Protein AF-A0A972N0A1-F1 (afdb_monomer)

Solvent-accessible surface area (backbone atoms only — not comparable to full-atom values): 4634 Å² total; per-residue (Å²): 105,71,64,60,47,52,52,35,40,45,66,30,62,66,69,67,91,81,51,95,72,88,75,78,73,43,63,66,60,85,66,46,74,46,79,53,93,96,43,78,50,74,28,74,78,50,74,70,48,50,51,53,52,51,52,52,51,51,52,52,49,50,54,53,51,49,54,52,53,58,57,63,72,78,107

Structure (mmCIF, N/CA/C/O backbone):
data_AF-A0A972N0A1-F1
#
_entry.id   AF-A0A972N0A1-F1
#
loop_
_atom_site.group_PDB
_atom_site.id
_atom_site.type_symbol
_atom_site.label_atom_id
_atom_site.label_alt_id
_atom_site.label_comp_id
_atom_site.label_asym_id
_atom_site.label_entity_id
_atom_site.label_seq_id
_atom_site.pdbx_PDB_ins_code
_atom_site.Cartn_x
_atom_site.Cartn_y
_atom_site.Cartn_z
_atom_site.occupancy
_atom_site.B_iso_or_equiv
_atom_site.auth_seq_id
_atom_site.auth_comp_id
_atom_site.auth_asym_id
_atom_site.auth_atom_id
_atom_site.pdbx_PDB_model_num
ATOM 1 N N . MET A 1 1 ? -2.910 -6.867 1.743 1.00 84.56 1 MET A N 1
ATOM 2 C CA . MET A 1 1 ? -1.487 -6.475 1.614 1.00 84.56 1 MET A CA 1
ATOM 3 C C . MET A 1 1 ? -0.638 -7.582 1.008 1.00 84.56 1 MET A C 1
ATOM 5 O O . MET A 1 1 ? 0.063 -7.296 0.053 1.00 84.56 1 MET A O 1
ATOM 9 N N . ALA A 1 2 ? -0.737 -8.833 1.477 1.00 91.75 2 ALA A N 1
ATOM 10 C CA . ALA A 1 2 ? -0.045 -9.966 0.845 1.00 91.75 2 ALA A CA 1
ATOM 11 C C . ALA A 1 2 ? -0.428 -10.164 -0.636 1.00 91.75 2 ALA A C 1
ATOM 13 O O . ALA A 1 2 ? 0.447 -10.355 -1.472 1.00 91.75 2 ALA A O 1
ATOM 14 N N . ASP A 1 3 ? -1.718 -10.040 -0.970 1.00 93.44 3 ASP A N 1
ATOM 15 C CA . ASP A 1 3 ? -2.180 -10.109 -2.363 1.00 93.44 3 ASP A CA 1
ATOM 16 C C . ASP A 1 3 ? -1.584 -8.981 -3.222 1.00 93.44 3 ASP A C 1
ATOM 18 O O . ASP A 1 3 ? -0.972 -9.237 -4.253 1.00 93.44 3 ASP A O 1
ATOM 22 N N . PHE A 1 4 ? -1.631 -7.738 -2.733 1.00 91.88 4 PHE A N 1
ATOM 23 C CA . PHE A 1 4 ? -1.010 -6.594 -3.406 1.00 91.88 4 PHE A CA 1
ATOM 24 C C . PHE A 1 4 ? 0.500 -6.788 -3.624 1.00 91.88 4 PHE A C 1
ATOM 26 O O . PHE A 1 4 ? 1.002 -6.538 -4.714 1.00 91.88 4 PHE A O 1
ATOM 33 N N . TYR A 1 5 ? 1.221 -7.311 -2.628 1.00 93.81 5 TYR A N 1
ATOM 34 C CA . TYR A 1 5 ? 2.634 -7.658 -2.782 1.00 93.81 5 TYR A CA 1
ATOM 35 C C . TYR A 1 5 ? 2.860 -8.695 -3.890 1.00 93.81 5 TYR A C 1
ATOM 37 O O . TYR A 1 5 ? 3.763 -8.526 -4.706 1.00 93.81 5 TYR A O 1
ATOM 45 N N . LYS A 1 6 ? 2.026 -9.741 -3.956 1.00 96.00 6 LYS A N 1
ATOM 46 C CA . LYS A 1 6 ? 2.102 -10.756 -5.013 1.00 96.00 6 LYS A CA 1
ATOM 47 C C . LYS A 1 6 ? 1.912 -10.131 -6.399 1.00 96.00 6 LYS A C 1
ATOM 49 O O . LYS A 1 6 ? 2.681 -10.441 -7.305 1.00 96.00 6 LYS A O 1
ATOM 54 N N . TRP A 1 7 ? 0.949 -9.221 -6.552 1.00 94.38 7 TRP A N 1
ATOM 55 C CA . TRP A 1 7 ? 0.754 -8.473 -7.798 1.00 94.38 7 TRP A CA 1
ATOM 56 C C . TRP A 1 7 ? 1.977 -7.637 -8.178 1.00 94.38 7 TRP A C 1
ATOM 58 O O . TRP A 1 7 ? 2.431 -7.719 -9.316 1.00 94.38 7 TRP A O 1
ATOM 68 N N . LEU A 1 8 ? 2.550 -6.886 -7.233 1.00 94.44 8 LEU A N 1
ATOM 69 C CA . LEU A 1 8 ? 3.760 -6.094 -7.478 1.00 94.44 8 LEU A CA 1
ATOM 70 C C . LEU A 1 8 ? 4.960 -6.972 -7.850 1.00 94.44 8 LEU A C 1
ATOM 72 O O . LEU A 1 8 ? 5.748 -6.608 -8.722 1.00 94.44 8 LEU A O 1
ATOM 76 N N . TYR A 1 9 ? 5.093 -8.131 -7.207 1.00 94.56 9 TYR A N 1
ATOM 77 C CA . TYR A 1 9 ? 6.142 -9.089 -7.521 1.00 94.56 9 TYR A CA 1
ATOM 78 C C . TYR A 1 9 ? 6.004 -9.605 -8.955 1.00 94.56 9 TYR A C 1
ATOM 80 O O . TYR A 1 9 ? 6.961 -9.509 -9.717 1.00 94.56 9 TYR A O 1
ATOM 88 N N . HIS A 1 10 ? 4.821 -10.081 -9.356 1.00 95.06 10 HIS A N 1
ATOM 89 C CA . HIS A 1 10 ? 4.594 -10.516 -10.737 1.00 95.06 10 HIS A CA 1
ATOM 90 C C . HIS A 1 10 ? 4.823 -9.381 -11.738 1.00 95.06 10 HIS A C 1
ATOM 92 O O . HIS A 1 10 ? 5.539 -9.581 -12.713 1.00 95.06 10 HIS A O 1
ATOM 98 N N . TYR A 1 11 ? 4.311 -8.178 -11.456 1.00 91.19 11 TYR A N 1
ATOM 99 C CA . TYR A 1 11 ? 4.437 -7.014 -12.337 1.00 91.19 11 TYR A CA 1
ATOM 100 C C . TYR A 1 11 ? 5.880 -6.726 -12.767 1.00 91.19 11 TYR A C 1
ATOM 102 O O . TYR A 1 11 ? 6.120 -6.379 -13.919 1.00 91.19 11 TYR A O 1
ATOM 110 N N . GLY A 1 12 ? 6.842 -6.853 -11.852 1.00 91.12 12 GLY A N 1
ATOM 111 C CA . GLY A 1 12 ? 8.233 -6.543 -12.164 1.00 91.12 12 GLY A CA 1
ATOM 112 C C . GLY A 1 12 ? 9.161 -7.751 -12.313 1.00 91.12 12 GLY A C 1
ATOM 113 O O . GLY A 1 12 ? 10.343 -7.545 -12.570 1.00 91.12 12 GLY A O 1
ATOM 114 N N . ASN A 1 13 ? 8.663 -8.988 -12.185 1.00 92.94 13 ASN A N 1
ATOM 115 C CA . ASN A 1 13 ? 9.450 -10.212 -12.412 1.00 92.94 13 ASN A CA 1
ATOM 116 C C . ASN A 1 13 ? 8.962 -11.056 -13.603 1.00 92.94 13 ASN A C 1
ATOM 118 O O . ASN A 1 13 ? 9.700 -11.929 -14.048 1.00 92.94 13 ASN A O 1
ATOM 122 N N . ASP A 1 14 ? 7.762 -10.801 -14.129 1.00 93.88 14 ASP A N 1
ATOM 123 C CA . ASP A 1 14 ? 7.200 -11.483 -15.301 1.00 93.88 14 ASP A CA 1
ATOM 124 C C . ASP A 1 14 ? 7.136 -10.512 -16.492 1.00 93.88 14 ASP A C 1
ATOM 126 O O . ASP A 1 14 ? 6.083 -10.004 -16.877 1.00 93.88 14 ASP A O 1
ATOM 130 N N . LEU A 1 15 ? 8.317 -10.147 -17.000 1.00 89.62 15 LEU A N 1
ATOM 131 C CA . LEU A 1 15 ? 8.477 -9.117 -18.028 1.00 89.62 15 LEU A CA 1
ATOM 132 C C . LEU A 1 15 ? 8.472 -9.726 -19.436 1.00 89.62 15 LEU A C 1
ATOM 134 O O . LEU A 1 15 ? 9.179 -10.695 -19.712 1.00 89.62 15 LEU A O 1
ATOM 138 N N . ASP A 1 16 ? 7.739 -9.101 -20.360 1.00 89.81 16 ASP A N 1
ATOM 139 C CA . ASP A 1 16 ? 7.657 -9.561 -21.748 1.00 89.81 16 ASP A CA 1
ATOM 140 C C . ASP A 1 16 ? 9.013 -9.458 -22.479 1.00 89.81 16 ASP A C 1
ATOM 142 O O . ASP A 1 16 ? 9.653 -8.402 -22.598 1.00 89.81 16 ASP A O 1
ATOM 146 N N . THR A 1 17 ? 9.441 -10.585 -23.046 1.00 89.88 17 THR A N 1
ATOM 147 C CA . THR A 1 17 ? 10.661 -10.703 -23.853 1.00 89.88 17 THR A CA 1
ATOM 148 C C . THR A 1 17 ? 10.591 -9.965 -25.194 1.00 89.88 17 THR A C 1
ATOM 150 O O . THR A 1 17 ? 11.643 -9.716 -25.782 1.00 89.88 17 THR A O 1
ATOM 153 N N . ASN A 1 18 ? 9.424 -9.486 -25.619 1.00 93.12 18 ASN A N 1
ATOM 154 C CA . ASN A 1 18 ? 9.255 -8.641 -26.806 1.00 93.12 18 ASN A CA 1
ATOM 155 C C . ASN A 1 18 ? 9.038 -7.153 -26.478 1.00 93.12 18 ASN A C 1
ATOM 157 O O . ASN A 1 18 ? 8.944 -6.337 -27.393 1.00 93.12 18 ASN A O 1
ATOM 161 N N . ALA A 1 19 ? 8.989 -6.772 -25.194 1.00 89.50 19 ALA A N 1
ATOM 162 C CA . ALA A 1 19 ? 8.819 -5.374 -24.801 1.00 89.50 19 ALA A CA 1
ATOM 163 C C . ALA A 1 19 ? 9.956 -4.484 -25.332 1.00 89.50 19 ALA A C 1
ATOM 165 O O . ALA A 1 19 ? 11.130 -4.867 -25.302 1.00 89.50 19 ALA A O 1
ATOM 166 N N . ALA A 1 20 ? 9.599 -3.267 -25.760 1.00 89.50 20 ALA A N 1
ATOM 167 C CA . ALA A 1 20 ? 10.531 -2.287 -26.323 1.00 89.50 20 ALA A CA 1
ATOM 168 C C . ALA A 1 20 ? 11.611 -1.821 -25.327 1.00 89.50 20 ALA 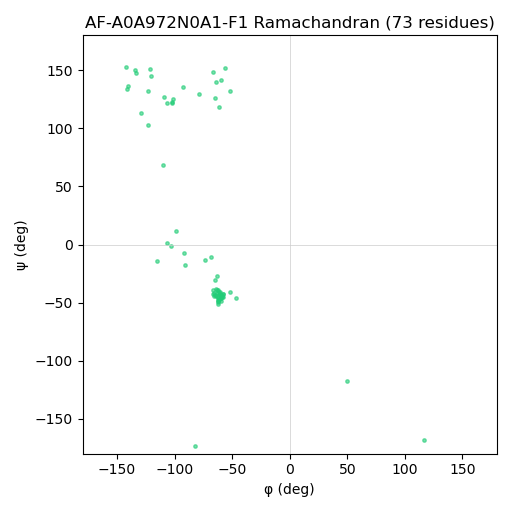A C 1
ATOM 170 O O . ALA A 1 20 ? 12.704 -1.438 -25.738 1.00 89.50 20 ALA A O 1
ATOM 171 N N . LEU A 1 21 ? 11.315 -1.858 -24.024 1.00 86.12 21 LEU A N 1
ATOM 172 C CA . LEU A 1 21 ? 12.247 -1.511 -22.955 1.00 86.12 21 LEU A CA 1
ATOM 173 C C . LEU A 1 21 ? 12.655 -2.776 -22.191 1.00 86.12 21 LEU A C 1
ATOM 175 O O . LEU A 1 21 ? 11.798 -3.519 -21.713 1.00 86.12 21 LEU A O 1
ATOM 179 N N . LYS A 1 22 ? 13.967 -2.998 -22.053 1.00 87.88 22 LYS A N 1
ATOM 180 C CA . LYS A 1 22 ? 14.548 -4.092 -21.266 1.00 87.88 22 LYS A CA 1
ATOM 181 C C . LYS A 1 22 ? 15.054 -3.566 -19.939 1.00 87.88 22 LYS A C 1
ATOM 183 O O . LYS A 1 22 ? 15.887 -2.665 -19.911 1.00 87.88 22 LYS A O 1
ATOM 188 N N . ILE A 1 23 ? 14.529 -4.130 -18.861 1.00 88.12 23 ILE A N 1
ATOM 189 C CA . ILE A 1 23 ? 14.894 -3.786 -17.493 1.00 88.12 23 ILE A CA 1
ATOM 190 C C . ILE A 1 23 ? 15.109 -5.074 -16.712 1.00 88.12 23 ILE A C 1
ATOM 192 O O . ILE A 1 23 ? 14.449 -6.080 -16.982 1.00 88.12 23 ILE A O 1
ATOM 196 N N . ASP A 1 24 ? 16.024 -5.032 -15.752 1.00 89.69 24 ASP A N 1
ATOM 197 C CA . ASP A 1 24 ? 16.212 -6.149 -14.838 1.00 89.69 24 ASP A CA 1
ATOM 198 C C . ASP A 1 24 ? 14.971 -6.321 -13.950 1.00 89.69 24 ASP A C 1
ATOM 200 O O . ASP A 1 24 ? 14.314 -5.323 -13.612 1.00 89.69 24 ASP A O 1
ATOM 204 N N . PRO A 1 25 ? 14.649 -7.564 -13.543 1.00 90.62 25 PRO A N 1
ATOM 205 C CA . PRO A 1 25 ? 13.550 -7.819 -12.633 1.00 90.62 25 PRO A CA 1
ATOM 206 C C . PRO A 1 25 ? 13.645 -6.958 -11.374 1.00 90.62 25 PRO A C 1
ATOM 208 O O . PRO A 1 25 ? 14.690 -6.859 -10.725 1.00 90.62 25 PRO A O 1
ATOM 211 N N . PHE A 1 26 ? 12.534 -6.334 -11.008 1.00 91.25 26 PHE A N 1
ATOM 212 C CA . PHE A 1 26 ? 12.452 -5.495 -9.821 1.00 91.25 26 PHE A CA 1
ATOM 213 C C . PHE A 1 26 ? 11.096 -5.683 -9.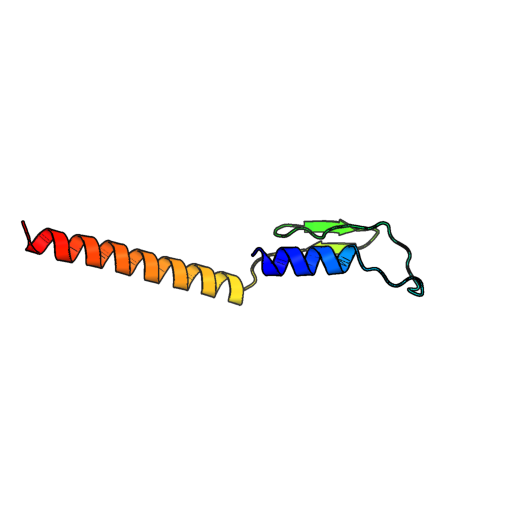156 1.00 91.25 26 PHE A C 1
ATOM 215 O O . PHE A 1 26 ? 10.107 -5.988 -9.797 1.00 91.25 26 PHE A O 1
ATOM 222 N N . THR A 1 27 ? 11.008 -5.483 -7.847 1.00 93.25 27 THR A N 1
ATOM 223 C CA . THR A 1 27 ? 9.705 -5.415 -7.171 1.00 93.25 27 THR A CA 1
ATOM 224 C C . THR A 1 27 ? 9.438 -3.959 -6.794 1.00 93.25 27 THR A C 1
ATOM 226 O O . TH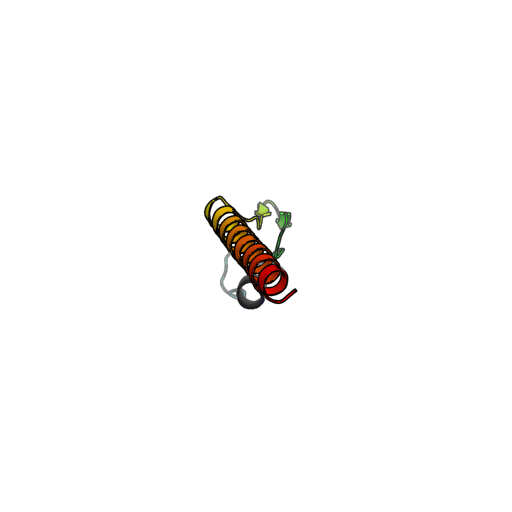R A 1 27 ? 10.276 -3.361 -6.104 1.00 93.25 27 THR A O 1
ATOM 229 N N . PRO A 1 28 ? 8.331 -3.350 -7.265 1.00 93.88 28 PRO A N 1
ATOM 230 C CA . PRO A 1 28 ? 7.914 -2.031 -6.808 1.00 93.88 28 PRO A CA 1
ATOM 231 C C . PRO A 1 28 ? 7.728 -1.998 -5.281 1.00 93.88 28 PRO A C 1
ATOM 233 O O . PRO A 1 28 ? 7.418 -3.028 -4.673 1.00 93.88 28 PRO A O 1
ATOM 236 N N . PRO A 1 29 ? 7.906 -0.833 -4.634 1.00 93.88 29 PRO A N 1
ATOM 237 C CA . PRO A 1 29 ? 7.686 -0.721 -3.198 1.00 93.88 29 PRO A CA 1
ATOM 238 C C . PRO A 1 29 ? 6.214 -0.982 -2.864 1.00 93.88 29 PRO A C 1
ATOM 240 O O . PRO A 1 29 ? 5.320 -0.504 -3.559 1.00 93.88 29 PRO A O 1
ATOM 243 N N . LEU A 1 30 ? 5.955 -1.701 -1.769 1.00 92.75 30 LEU A N 1
ATOM 244 C CA . LEU A 1 30 ? 4.590 -1.900 -1.272 1.00 92.75 30 LEU A CA 1
ATOM 245 C C . LEU A 1 30 ? 3.986 -0.580 -0.767 1.00 92.75 30 LEU A C 1
ATOM 247 O O . LEU A 1 30 ? 2.811 -0.309 -0.981 1.00 92.75 30 LEU A O 1
ATOM 251 N N . ILE A 1 31 ? 4.815 0.231 -0.107 1.00 94.12 31 ILE A N 1
ATOM 252 C CA . ILE A 1 31 ? 4.525 1.593 0.341 1.00 94.12 31 ILE A CA 1
ATOM 253 C C . ILE A 1 31 ? 5.793 2.424 0.116 1.00 94.12 31 ILE A C 1
ATOM 255 O O . ILE A 1 31 ? 6.888 1.954 0.432 1.00 94.12 31 ILE A O 1
ATOM 259 N N . GLY A 1 32 ? 5.667 3.643 -0.407 1.00 93.69 32 GLY A N 1
ATOM 260 C CA . GLY A 1 32 ? 6.797 4.542 -0.648 1.00 93.69 32 GLY A CA 1
ATOM 261 C C . GLY A 1 32 ? 7.012 4.880 -2.119 1.00 93.69 32 GLY A C 1
ATOM 262 O O . GLY A 1 32 ? 6.181 4.591 -2.975 1.00 93.69 32 GLY A O 1
ATOM 263 N N . LYS A 1 33 ? 8.160 5.497 -2.411 1.00 94.50 33 LYS A N 1
ATOM 264 C CA . LYS A 1 33 ? 8.585 5.858 -3.768 1.00 94.50 33 LYS A CA 1
ATOM 265 C C . LYS A 1 33 ? 9.908 5.182 -4.099 1.00 94.50 33 LYS A C 1
ATOM 267 O O . LYS A 1 33 ? 10.771 5.055 -3.232 1.00 94.50 33 LYS A O 1
ATOM 272 N N . LYS A 1 34 ? 10.090 4.793 -5.357 1.00 91.44 34 LYS A N 1
ATOM 273 C CA . LYS A 1 34 ? 11.359 4.286 -5.882 1.00 91.44 34 LYS A CA 1
ATOM 274 C C . LYS A 1 34 ? 11.575 4.817 -7.293 1.00 91.44 34 LYS A C 1
ATOM 276 O O . LYS A 1 34 ? 10.662 4.784 -8.112 1.00 91.44 34 LYS A O 1
ATOM 281 N N . VAL A 1 35 ? 12.782 5.299 -7.574 1.00 90.81 35 VAL A N 1
ATOM 282 C CA . VAL A 1 35 ? 13.183 5.681 -8.933 1.00 90.81 35 VAL A CA 1
ATOM 283 C C . VAL A 1 35 ? 13.537 4.416 -9.708 1.00 90.81 35 VAL A C 1
ATOM 285 O O . VAL A 1 35 ? 14.313 3.586 -9.231 1.00 90.81 35 VAL A O 1
ATOM 288 N N . LEU A 1 36 ? 12.956 4.271 -10.893 1.00 88.81 36 LEU A N 1
ATOM 289 C CA . LEU A 1 36 ? 13.225 3.203 -11.839 1.00 88.81 36 LEU A CA 1
ATOM 290 C C . LEU A 1 36 ? 13.518 3.821 -13.209 1.00 88.81 36 LEU A C 1
ATOM 292 O O . LEU A 1 36 ? 12.639 4.412 -13.837 1.00 88.81 36 LEU A O 1
ATOM 296 N N . LEU A 1 37 ? 14.762 3.672 -13.670 1.00 87.12 37 LEU A N 1
ATOM 297 C CA . LEU A 1 37 ? 15.294 4.387 -14.834 1.00 87.12 37 LEU A CA 1
ATOM 298 C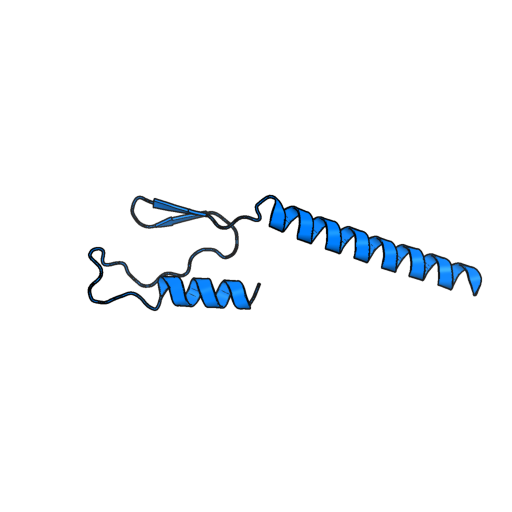 C . LEU A 1 37 ? 15.009 5.897 -14.715 1.00 87.12 37 LEU A C 1
ATOM 300 O O . LEU A 1 37 ? 15.475 6.532 -13.775 1.00 87.12 37 LEU A O 1
ATOM 304 N N . ASN A 1 38 ? 14.223 6.452 -15.641 1.00 89.69 38 ASN A N 1
ATOM 305 C CA . ASN A 1 38 ? 13.849 7.866 -15.694 1.00 89.69 38 ASN A 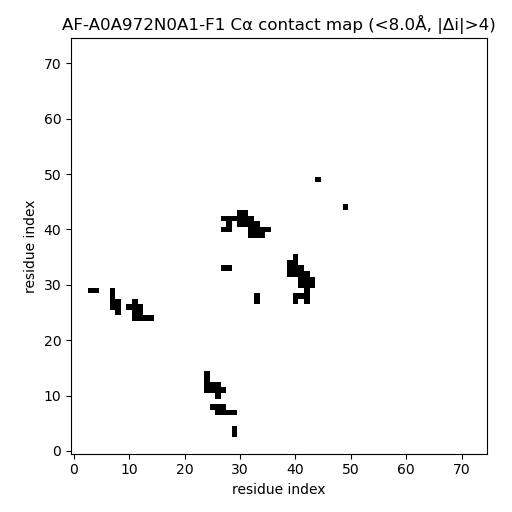CA 1
ATOM 306 C C . ASN A 1 38 ? 12.451 8.140 -15.106 1.00 89.69 38 ASN A C 1
ATOM 308 O O . ASN A 1 38 ? 11.909 9.225 -15.302 1.00 89.69 38 ASN A O 1
ATOM 312 N N . PHE A 1 39 ? 11.849 7.171 -14.411 1.00 90.94 39 PHE A N 1
ATOM 313 C CA . PHE A 1 39 ? 10.504 7.283 -13.847 1.00 90.94 39 PHE A CA 1
ATOM 314 C C . PHE A 1 39 ? 10.509 7.082 -12.332 1.00 90.94 39 PHE A C 1
ATOM 316 O O . PHE A 1 39 ? 11.331 6.354 -11.780 1.00 90.94 39 PHE A O 1
ATOM 323 N N . VAL A 1 40 ? 9.558 7.713 -11.647 1.00 92.69 40 VAL A N 1
ATOM 324 C CA . VAL A 1 40 ? 9.291 7.469 -10.226 1.00 92.69 40 VAL A CA 1
ATOM 325 C C . VAL A 1 40 ? 8.073 6.566 -10.125 1.00 92.69 40 VAL A C 1
ATOM 327 O O . VAL A 1 40 ? 7.016 6.891 -10.658 1.00 92.69 40 VAL A O 1
ATOM 330 N N . VAL A 1 41 ? 8.221 5.445 -9.425 1.00 92.44 41 VAL A N 1
ATOM 331 C CA . VAL A 1 41 ? 7.120 4.544 -9.085 1.00 92.44 41 VAL A CA 1
ATOM 332 C C . VAL A 1 41 ? 6.746 4.792 -7.629 1.00 92.44 41 VAL A C 1
ATOM 334 O O . VAL A 1 41 ? 7.598 4.691 -6.743 1.00 92.44 41 VAL A O 1
ATOM 337 N N . GLU A 1 42 ? 5.488 5.140 -7.382 1.00 94.12 42 GLU A N 1
ATOM 338 C CA . GLU A 1 42 ? 4.962 5.481 -6.060 1.00 94.12 42 GLU A CA 1
ATOM 339 C C . GLU A 1 42 ? 3.777 4.588 -5.692 1.00 94.12 42 GLU A C 1
ATOM 341 O O . GLU A 1 42 ? 2.839 4.437 -6.470 1.00 94.12 42 GLU A O 1
ATOM 346 N N . SER A 1 43 ? 3.816 4.049 -4.474 1.00 93.75 43 SER A N 1
ATOM 347 C CA . SER A 1 43 ? 2.740 3.278 -3.856 1.00 93.75 43 SER A CA 1
ATOM 348 C C . SER A 1 43 ? 2.361 3.950 -2.540 1.00 93.75 43 SER A C 1
ATOM 350 O O . SER A 1 43 ? 3.075 3.823 -1.547 1.00 93.75 43 SER A O 1
ATOM 352 N N . MET A 1 44 ? 1.252 4.683 -2.513 1.00 93.50 44 MET A N 1
ATOM 353 C CA . MET A 1 44 ? 0.714 5.289 -1.293 1.00 93.50 44 MET A CA 1
ATOM 354 C C . MET A 1 44 ? -0.795 5.055 -1.213 1.00 93.50 44 MET A C 1
ATOM 356 O O . MET A 1 44 ? -1.450 4.968 -2.254 1.00 93.50 44 MET A O 1
ATOM 360 N N . PRO A 1 45 ? -1.374 4.962 -0.002 1.00 93.06 45 PRO A N 1
ATOM 361 C CA . PRO A 1 45 ? -2.816 5.016 0.155 1.00 93.06 45 PRO A CA 1
ATOM 362 C C . PRO A 1 45 ? -3.323 6.364 -0.357 1.00 93.06 45 PRO A C 1
ATOM 364 O O . PRO A 1 45 ? -2.961 7.416 0.169 1.00 93.06 45 PRO A O 1
ATOM 367 N N . ASP A 1 46 ? -4.162 6.317 -1.382 1.00 92.69 46 ASP A N 1
ATOM 368 C CA . ASP A 1 46 ? -4.943 7.472 -1.807 1.00 92.69 46 ASP A CA 1
ATOM 369 C C . ASP A 1 46 ? -6.207 7.593 -0.929 1.00 92.69 46 ASP A C 1
ATOM 371 O O . ASP A 1 46 ? -6.387 6.843 0.038 1.00 92.69 46 ASP A O 1
ATOM 375 N N . ILE A 1 47 ? -7.112 8.513 -1.257 1.00 96.88 47 ILE A N 1
ATOM 376 C CA . ILE A 1 47 ? -8.333 8.827 -0.502 1.00 96.88 47 ILE A CA 1
ATOM 377 C C . ILE A 1 47 ? -9.114 7.563 -0.096 1.00 96.88 47 ILE A C 1
ATOM 379 O O . ILE A 1 47 ? -9.496 7.414 1.064 1.00 96.88 47 ILE A O 1
ATOM 383 N N . GLY A 1 48 ? -9.308 6.612 -1.018 1.00 95.19 48 GLY A N 1
ATOM 384 C CA . GLY A 1 48 ? -10.012 5.357 -0.722 1.00 95.19 48 GLY A CA 1
ATOM 385 C C . GLY A 1 48 ? -9.286 4.474 0.302 1.00 95.19 48 GLY A C 1
ATOM 386 O O . GLY A 1 48 ? -9.921 3.884 1.178 1.00 95.19 48 GLY A O 1
ATOM 387 N N . GLY A 1 49 ? -7.952 4.428 0.240 1.00 92.69 49 GLY A N 1
ATOM 388 C CA . GLY A 1 49 ? -7.130 3.714 1.217 1.00 92.69 49 GLY A CA 1
ATOM 389 C C . GLY A 1 49 ? -7.213 4.351 2.604 1.00 92.69 49 GLY A C 1
ATOM 390 O O . GLY A 1 49 ? -7.374 3.642 3.598 1.00 92.69 49 GLY A O 1
ATOM 391 N N . TRP A 1 50 ? -7.195 5.685 2.673 1.00 95.75 50 TRP A N 1
ATOM 392 C CA . TRP A 1 50 ? -7.384 6.411 3.930 1.00 95.75 50 TRP A CA 1
ATOM 393 C C . TRP A 1 50 ? -8.767 6.185 4.537 1.00 95.75 50 TRP A C 1
ATOM 395 O O . TRP A 1 50 ? -8.862 5.943 5.740 1.00 95.75 50 TRP A O 1
ATOM 405 N N . PHE A 1 51 ? -9.832 6.176 3.731 1.00 97.88 51 PHE A N 1
ATOM 406 C CA . PHE A 1 51 ? -11.169 5.859 4.235 1.00 97.88 51 PHE A CA 1
ATOM 407 C C . PHE A 1 51 ? -11.275 4.436 4.783 1.00 97.88 51 PHE A C 1
ATOM 409 O O . PHE A 1 51 ? -11.882 4.244 5.836 1.00 97.88 51 PHE A O 1
ATOM 416 N N . ALA A 1 52 ? -10.646 3.453 4.134 1.00 96.19 52 ALA A N 1
ATOM 417 C CA . ALA A 1 52 ? -10.613 2.085 4.646 1.00 96.19 52 ALA A CA 1
ATOM 418 C C . ALA A 1 52 ? -9.905 1.997 6.012 1.00 96.19 52 ALA A C 1
ATOM 420 O O . ALA A 1 52 ? -10.403 1.336 6.925 1.00 96.19 52 ALA A O 1
ATOM 421 N N . ILE A 1 53 ? -8.780 2.706 6.177 1.00 95.75 53 ILE A N 1
ATOM 422 C CA . ILE A 1 53 ? -8.058 2.783 7.457 1.00 95.75 53 ILE A CA 1
ATOM 423 C C . ILE A 1 53 ? -8.940 3.428 8.532 1.00 95.75 53 ILE A C 1
ATOM 425 O O . ILE A 1 53 ? -9.093 2.863 9.614 1.00 95.75 53 ILE A O 1
ATOM 429 N N . ILE A 1 54 ? -9.554 4.578 8.235 1.00 98.00 54 ILE A N 1
ATOM 430 C CA . ILE A 1 54 ? -10.421 5.297 9.180 1.00 98.00 54 ILE A CA 1
ATOM 431 C C . ILE A 1 54 ? -11.601 4.421 9.607 1.00 98.00 54 ILE A C 1
ATOM 433 O O . ILE A 1 54 ? -11.880 4.316 10.800 1.00 98.00 54 ILE A O 1
ATOM 437 N N . ALA A 1 55 ? -12.262 3.749 8.663 1.00 98.25 55 ALA A N 1
ATOM 438 C CA . ALA A 1 55 ? -13.362 2.841 8.968 1.00 98.25 55 ALA A CA 1
ATOM 439 C C . ALA A 1 55 ? -12.920 1.711 9.914 1.00 98.25 55 ALA A C 1
ATOM 441 O O . ALA A 1 55 ? -13.589 1.450 10.914 1.00 98.25 55 ALA A O 1
ATOM 442 N N . GLY A 1 56 ? -11.763 1.092 9.653 1.00 97.88 56 GLY A N 1
ATOM 443 C CA . GLY A 1 56 ? -11.197 0.063 10.528 1.00 97.88 56 GLY A CA 1
ATOM 444 C C . GLY A 1 56 ? -10.901 0.575 11.941 1.00 97.88 56 GLY A C 1
ATOM 445 O O . GLY A 1 56 ? -11.236 -0.089 12.921 1.00 97.88 56 GLY A O 1
ATOM 446 N N . VAL A 1 57 ? -10.339 1.783 12.059 1.00 98.31 57 VAL A N 1
ATOM 447 C CA . VAL A 1 57 ? -10.070 2.430 13.354 1.00 98.31 57 VAL A CA 1
ATOM 448 C C . VAL A 1 57 ? -11.365 2.715 14.115 1.00 98.31 57 VAL A C 1
ATOM 450 O O . VAL A 1 57 ? -11.444 2.424 15.307 1.00 98.31 57 VAL A O 1
ATOM 453 N N . LEU A 1 58 ? -12.397 3.237 13.447 1.00 98.38 58 LEU A N 1
ATOM 454 C CA . LEU A 1 58 ? -13.691 3.511 14.079 1.00 98.38 58 LEU A CA 1
ATOM 455 C C . LEU A 1 58 ? -14.348 2.230 14.604 1.00 98.38 58 LEU A C 1
ATOM 457 O O . LEU A 1 58 ? -14.794 2.204 15.749 1.00 98.38 58 LEU A O 1
ATOM 461 N N . VAL A 1 59 ? -14.350 1.154 13.810 1.00 98.38 59 VAL A N 1
ATOM 462 C CA . VAL A 1 59 ? -14.860 -0.157 14.245 1.00 98.38 59 VAL A CA 1
ATOM 463 C C . VAL A 1 59 ? -14.083 -0.667 15.459 1.00 98.38 59 VAL A C 1
ATOM 465 O O . VAL A 1 59 ? -14.685 -1.112 16.435 1.00 98.38 59 VAL A O 1
ATOM 468 N N . PHE A 1 60 ? -12.755 -0.556 15.442 1.00 98.06 60 PHE A N 1
ATOM 469 C CA . PHE A 1 60 ? -11.916 -0.970 16.564 1.00 98.06 60 PHE A CA 1
ATOM 470 C C . PHE A 1 60 ? -12.215 -0.178 17.847 1.00 98.06 60 PHE A C 1
ATOM 472 O O . PHE A 1 60 ? -12.312 -0.762 18.927 1.00 98.06 60 PHE A O 1
ATOM 479 N N . ILE A 1 61 ? -12.429 1.138 17.736 1.00 98.19 61 ILE A N 1
ATOM 480 C CA . ILE A 1 61 ? -12.834 1.987 18.865 1.00 98.19 61 ILE A CA 1
ATOM 481 C C . ILE A 1 61 ? -14.185 1.536 19.422 1.00 98.19 61 ILE A C 1
ATOM 483 O O . ILE A 1 61 ? -14.308 1.381 20.636 1.00 98.19 61 ILE A O 1
ATOM 487 N N . VAL A 1 62 ? -15.178 1.288 18.561 1.00 97.81 62 VAL A N 1
ATOM 488 C CA . VAL A 1 62 ? -16.504 0.810 18.985 1.00 97.81 62 VAL A CA 1
ATOM 489 C C . VAL A 1 62 ? -16.386 -0.500 19.761 1.00 97.81 62 VAL A C 1
ATOM 491 O O . VAL A 1 62 ? -16.952 -0.603 20.845 1.00 97.81 62 VAL A O 1
ATOM 494 N N . ILE A 1 63 ? -15.590 -1.456 19.274 1.00 97.50 63 ILE A N 1
ATOM 495 C CA . ILE A 1 63 ? -15.352 -2.734 19.964 1.00 97.50 63 ILE A CA 1
ATOM 496 C C . ILE A 1 63 ? -14.749 -2.510 21.359 1.00 97.50 63 ILE A C 1
ATOM 498 O O . ILE A 1 63 ? -15.190 -3.123 22.329 1.00 97.50 63 ILE A O 1
ATOM 502 N N . ILE A 1 64 ? -13.757 -1.622 21.491 1.00 97.19 64 ILE A N 1
ATOM 503 C CA . ILE A 1 64 ? -13.137 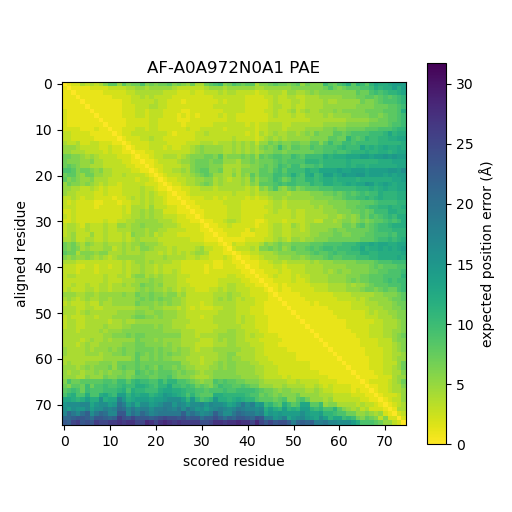-1.325 22.793 1.00 97.19 64 ILE A CA 1
ATOM 504 C C . ILE A 1 64 ? -14.136 -0.674 23.753 1.00 97.19 64 ILE A C 1
ATOM 506 O O . ILE A 1 64 ? -14.153 -1.008 24.940 1.00 97.19 64 ILE A O 1
ATOM 510 N N . LEU A 1 65 ? -14.925 0.286 23.268 1.00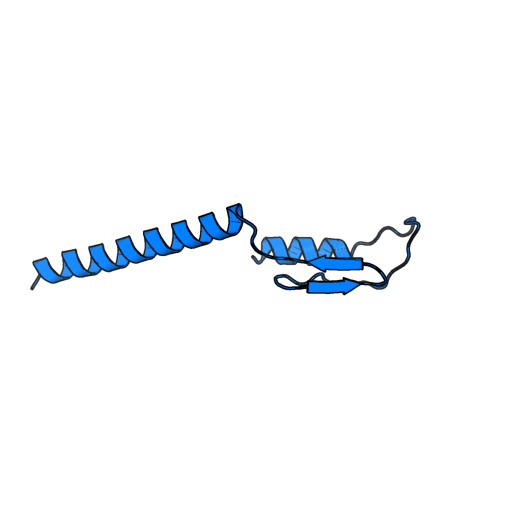 96.81 65 LEU A N 1
ATOM 511 C CA . LEU A 1 65 ? -15.909 0.990 24.087 1.00 96.81 65 LEU A CA 1
ATOM 512 C C . LEU A 1 65 ? -17.017 0.047 24.553 1.00 96.81 65 LEU A C 1
ATOM 514 O O . LEU A 1 65 ? -17.349 0.060 25.736 1.00 96.81 65 LEU A O 1
ATOM 518 N N . ASP A 1 66 ? -17.525 -0.799 23.658 1.00 95.56 66 ASP A N 1
ATOM 519 C CA . ASP A 1 66 ? -18.535 -1.804 23.981 1.00 95.56 66 ASP A CA 1
ATOM 520 C C . ASP A 1 66 ? -18.002 -2.820 24.999 1.00 95.56 66 ASP A C 1
ATOM 522 O O . ASP A 1 66 ? -18.621 -3.053 26.037 1.00 95.56 66 ASP A O 1
ATOM 526 N N . TRP A 1 67 ? -16.781 -3.326 24.798 1.00 95.06 67 TRP A N 1
ATOM 527 C CA . TRP A 1 67 ? -16.165 -4.259 25.741 1.00 95.06 67 TRP A CA 1
ATOM 528 C C . TRP A 1 67 ? -15.996 -3.658 27.145 1.00 95.06 67 TRP A C 1
ATOM 530 O O . TRP A 1 67 ? -16.261 -4.324 28.149 1.00 95.06 67 TRP A O 1
ATOM 540 N N . LYS A 1 68 ? -15.598 -2.382 27.234 1.00 92.69 68 LYS A N 1
ATOM 541 C CA . LYS A 1 68 ? -15.520 -1.656 28.512 1.00 92.69 68 LYS A CA 1
ATOM 542 C C . LYS A 1 68 ? -16.897 -1.434 29.133 1.00 92.69 68 LYS A C 1
ATOM 544 O O . LYS A 1 68 ? -17.037 -1.597 30.342 1.00 92.69 68 LYS A O 1
ATOM 549 N N . TYR A 1 69 ? -17.888 -1.066 28.324 1.00 93.56 69 TYR A N 1
ATOM 550 C CA . TYR A 1 69 ? -19.255 -0.840 28.780 1.00 93.56 69 TYR A CA 1
ATOM 551 C C . TYR A 1 69 ? -19.868 -2.116 29.365 1.00 93.56 69 TYR A C 1
ATOM 553 O O . TYR A 1 69 ? -20.365 -2.086 30.487 1.00 93.56 69 TYR A O 1
ATOM 561 N N . VAL A 1 70 ? -19.764 -3.249 28.662 1.00 91.62 70 VAL A N 1
ATOM 562 C CA . VAL A 1 70 ? -20.274 -4.546 29.132 1.00 91.62 70 VAL A CA 1
ATOM 563 C C . VAL A 1 70 ? -19.609 -4.950 30.448 1.00 91.62 70 VAL A C 1
ATOM 565 O O . VAL A 1 70 ? -20.306 -5.251 31.414 1.00 91.62 70 VAL A O 1
ATOM 568 N N . ARG A 1 71 ? -18.276 -4.869 30.530 1.00 85.81 71 ARG A N 1
ATOM 569 C CA . ARG A 1 71 ? -17.528 -5.253 31.737 1.00 85.81 71 ARG A CA 1
ATOM 570 C C . ARG A 1 71 ? -17.823 -4.358 32.943 1.00 85.81 71 ARG A C 1
ATOM 572 O O . ARG A 1 71 ? -17.776 -4.827 34.072 1.00 85.81 71 ARG A O 1
ATOM 579 N N . GLY A 1 72 ? -18.140 -3.084 32.711 1.00 83.38 72 GLY A N 1
ATOM 580 C CA . GLY A 1 72 ? -18.545 -2.144 33.759 1.00 83.38 72 GLY A CA 1
ATOM 581 C C . GLY A 1 72 ? -19.959 -2.367 34.305 1.00 83.38 72 GLY A C 1
ATOM 582 O O . GLY A 1 72 ? -20.282 -1.794 35.336 1.00 83.38 72 GLY A O 1
ATOM 583 N N . ARG A 1 73 ? -20.803 -3.173 33.643 1.00 74.38 73 ARG A N 1
ATOM 584 C CA . ARG A 1 73 ? -22.129 -3.563 34.160 1.00 74.38 73 ARG A CA 1
ATOM 585 C C . ARG A 1 73 ? -22.113 -4.856 34.978 1.00 74.38 73 ARG A C 1
ATOM 587 O O . ARG A 1 73 ? -23.100 -5.153 35.640 1.00 74.38 73 ARG A O 1
ATOM 594 N N . GLU A 1 74 ? -21.057 -5.654 34.850 1.00 67.19 74 GLU A N 1
ATOM 595 C CA . GLU A 1 74 ? -20.885 -6.924 35.572 1.00 67.19 74 GLU A CA 1
ATOM 596 C C . GLU A 1 74 ? -20.132 -6.755 36.906 1.00 67.19 74 GLU A C 1
ATOM 598 O O . GLU A 1 74 ? -20.028 -7.717 37.665 1.00 67.19 74 GLU A O 1
ATOM 603 N N . ALA A 1 75 ? -19.609 -5.553 37.180 1.00 58.19 75 ALA A N 1
ATOM 604 C CA . ALA A 1 75 ? -18.946 -5.154 38.423 1.00 58.19 75 ALA A CA 1
ATOM 605 C C . ALA A 1 75 ? -19.875 -4.287 39.283 1.00 58.19 75 ALA A C 1
ATOM 607 O O . A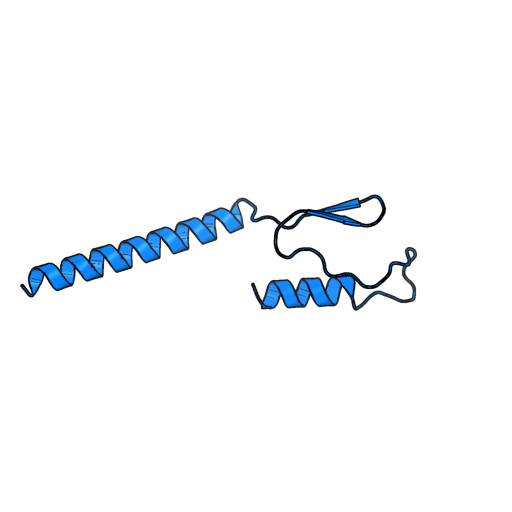LA A 1 75 ? -19.788 -4.408 40.525 1.00 58.19 75 ALA A O 1
#

pLDDT: mean 92.05, std 6.36, range [58.19, 98.38]

Secondary structure (DSSP, 8-state):
-HHHHHHHHHHHHS--TT-SS--------SSEEEEETTEEEEE---HHHHHHHHHHHHHHHHHHHHHHHHHHH--

Radius of gyration: 20.96 Å; Cα contacts (8 Å, |Δi|>4): 44; chains: 1; bounding box: 38×20×65 Å

Sequence (75 aa):
MADFYKWLYHYGNDLDTNAALKIDPFTPPLIGKKVLLNFVVESMPDIGGWFAIIAGVLVFIVIILDWKYVRGREA

Mean predicted aligned error: 5.44 Å

Foldseek 3Di:
DVVLQVVQQCVQQVDDPPDPDDDHRDGADCAAWDDDPPDIDHHHDDPVNVVVVVVVVVVV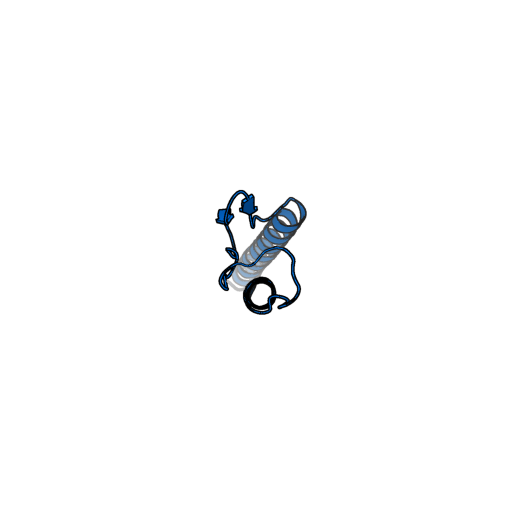VVVVVVVVVVVVVVD